Protein AF-A0A3N0YCM6-F1 (afdb_monomer_lite)

Foldseek 3Di:
DDDDDDPFDLDLPTPLLVCLVVLLVVQVVQVVVVHHDDQDDDPNAASSLLSQLSNCCQPVVDASLVSNVVVCVVPVRHDHDPSSVVSSQVSRCVRPVDHPWDWDQDPVGTDIVSVVVVVVVVPDPPPD

Organism: Anabarilius grahami (NCBI:txid495550)

Structure (mmCIF, N/CA/C/O backbone):
data_AF-A0A3N0YCM6-F1
#
_entry.id   AF-A0A3N0YCM6-F1
#
loop_
_atom_site.group_PDB
_atom_site.id
_atom_site.type_symbol
_atom_site.label_atom_id
_atom_site.label_alt_id
_atom_site.label_comp_id
_atom_site.label_asym_id
_atom_site.label_entity_id
_atom_site.label_seq_id
_atom_site.pdbx_PDB_ins_code
_atom_site.Cartn_x
_atom_site.Cartn_y
_atom_site.Cartn_z
_atom_site.occupancy
_atom_site.B_iso_or_equiv
_atom_site.auth_seq_id
_atom_site.auth_comp_id
_atom_site.auth_asym_id
_atom_site.auth_atom_id
_atom_site.pdbx_PDB_model_num
ATOM 1 N N . MET A 1 1 ? -22.539 9.988 1.285 1.00 79.56 1 MET A N 1
ATOM 2 C CA . MET A 1 1 ? -21.313 9.273 0.868 1.00 79.56 1 MET A CA 1
ATOM 3 C C . MET A 1 1 ? -20.150 10.221 1.109 1.00 79.56 1 MET A C 1
ATOM 5 O O . MET A 1 1 ? -20.217 11.346 0.635 1.00 79.56 1 MET A O 1
ATOM 9 N N . GLU A 1 2 ? -19.183 9.843 1.941 1.00 93.69 2 GLU A N 1
ATOM 10 C CA . GLU A 1 2 ? -18.046 10.704 2.298 1.00 93.69 2 GLU A CA 1
ATOM 11 C C . GLU A 1 2 ? -16.865 10.429 1.360 1.00 93.69 2 GLU A C 1
ATOM 13 O O . GLU A 1 2 ? -16.631 9.277 0.996 1.00 93.69 2 GLU A O 1
ATOM 18 N N . TYR A 1 3 ? -16.112 11.469 0.995 1.00 95.88 3 TYR A N 1
ATOM 19 C CA . TYR A 1 3 ? -14.962 11.365 0.100 1.00 95.88 3 TYR A CA 1
ATOM 20 C C . TYR A 1 3 ? -13.701 11.917 0.761 1.00 95.88 3 TYR A C 1
ATOM 22 O O . TYR A 1 3 ? -13.708 13.006 1.326 1.00 95.88 3 TYR A O 1
ATOM 30 N N . VAL A 1 4 ? -12.599 11.179 0.626 1.00 96.12 4 VAL A N 1
ATOM 31 C CA . VAL A 1 4 ? -11.255 11.612 1.025 1.00 96.12 4 VAL A CA 1
ATOM 32 C C . VAL A 1 4 ? -10.352 11.506 -0.196 1.00 96.12 4 VAL A C 1
ATOM 34 O O . VAL A 1 4 ? -10.233 10.436 -0.793 1.00 96.12 4 VAL A O 1
ATOM 37 N N . LYS A 1 5 ? -9.713 12.614 -0.582 1.00 97.19 5 LYS A N 1
ATOM 38 C CA . LYS A 1 5 ? -8.790 12.646 -1.720 1.00 97.19 5 LYS A CA 1
ATOM 39 C C . LYS A 1 5 ? -7.352 12.543 -1.227 1.00 97.19 5 LYS A C 1
ATOM 41 O O . LYS A 1 5 ? -6.912 13.353 -0.421 1.00 97.19 5 LYS A O 1
ATOM 46 N N . VAL A 1 6 ? -6.614 11.581 -1.775 1.00 97.19 6 VAL A N 1
ATOM 47 C CA . VAL A 1 6 ? -5.158 11.463 -1.624 1.00 97.19 6 VAL A CA 1
ATOM 48 C C . VAL A 1 6 ? -4.519 11.910 -2.948 1.00 97.19 6 VAL A C 1
ATOM 50 O O . VAL A 1 6 ? -4.519 11.137 -3.911 1.00 97.19 6 VAL A O 1
ATOM 53 N N . PRO A 1 7 ? -4.056 13.170 -3.065 1.00 96.44 7 PRO A N 1
ATOM 54 C CA . PRO A 1 7 ? -3.645 13.759 -4.339 1.00 96.44 7 PRO A CA 1
ATOM 55 C C . PRO A 1 7 ? -2.218 13.339 -4.725 1.00 96.44 7 PRO A C 1
ATOM 57 O O . PRO A 1 7 ? -1.280 14.125 -4.650 1.00 96.44 7 PRO A O 1
ATOM 60 N N . LEU A 1 8 ? -2.051 12.084 -5.149 1.00 94.19 8 LEU A N 1
ATOM 61 C CA . LEU A 1 8 ? -0.752 11.528 -5.537 1.00 94.19 8 LEU A CA 1
ATOM 62 C C . LEU A 1 8 ? -0.748 10.995 -6.969 1.00 94.19 8 LEU A C 1
ATOM 64 O O . LEU A 1 8 ? -1.671 10.290 -7.399 1.00 94.19 8 LEU A O 1
ATOM 68 N N . ALA A 1 9 ? 0.345 11.268 -7.679 1.00 96.88 9 ALA A N 1
ATOM 69 C CA . ALA A 1 9 ? 0.698 10.575 -8.911 1.00 96.88 9 ALA A CA 1
ATOM 70 C C . ALA A 1 9 ? 1.187 9.147 -8.610 1.00 96.88 9 ALA A C 1
ATOM 72 O O . ALA A 1 9 ? 1.583 8.828 -7.489 1.00 96.88 9 ALA A O 1
ATOM 73 N N . ASP A 1 10 ? 1.142 8.266 -9.609 1.00 97.81 10 ASP A N 1
ATOM 74 C CA . ASP A 1 10 ? 1.689 6.909 -9.491 1.00 97.81 10 ASP A CA 1
ATOM 75 C C . ASP A 1 10 ? 3.176 6.885 -9.857 1.00 97.81 10 ASP A C 1
ATOM 77 O O . ASP A 1 1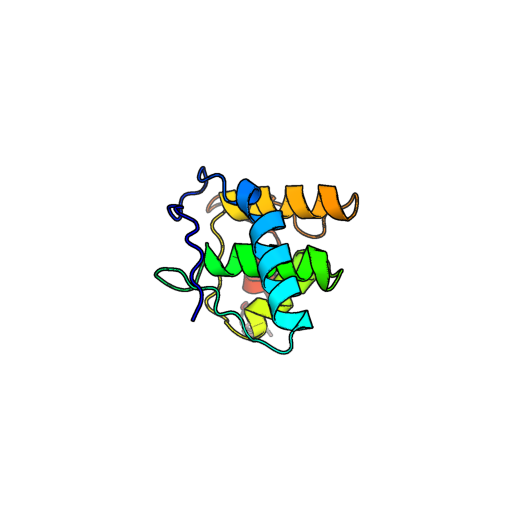0 ? 3.585 6.233 -10.813 1.00 97.81 10 ASP A O 1
ATOM 81 N N . MET A 1 11 ? 3.974 7.659 -9.121 1.00 98.12 11 MET A N 1
ATOM 82 C CA . MET A 1 11 ? 5.407 7.797 -9.368 1.00 98.12 11 MET A CA 1
ATOM 83 C C . MET A 1 11 ? 6.211 7.240 -8.191 1.00 98.12 11 MET A C 1
ATOM 85 O O . MET A 1 11 ? 5.803 7.420 -7.041 1.00 98.12 11 MET A O 1
ATOM 89 N N . PRO A 1 12 ? 7.388 6.630 -8.427 1.00 96.56 12 PRO A N 1
ATOM 90 C CA . PRO A 1 12 ? 8.218 6.083 -7.353 1.00 96.56 12 PRO A CA 1
ATOM 91 C C . PRO A 1 12 ? 8.624 7.089 -6.267 1.00 96.56 12 PRO A C 1
ATOM 93 O O . PRO A 1 12 ? 8.800 6.713 -5.111 1.00 96.56 12 PRO A O 1
ATOM 96 N N . HIS A 1 13 ? 8.767 8.365 -6.622 1.00 97.06 13 HIS A N 1
ATOM 97 C CA . HIS A 1 13 ? 9.130 9.434 -5.689 1.00 97.06 13 HIS A CA 1
ATOM 98 C C . HIS A 1 13 ? 7.914 10.092 -5.012 1.00 97.06 13 HIS A C 1
ATOM 100 O O . HIS A 1 13 ? 8.088 10.983 -4.186 1.00 97.06 13 HIS A O 1
ATOM 106 N N . SER A 1 14 ? 6.677 9.717 -5.364 1.00 98.25 14 SER A N 1
ATOM 107 C CA . SER A 1 14 ? 5.493 10.275 -4.706 1.00 98.25 14 SER A CA 1
ATOM 108 C C . SER A 1 14 ? 5.430 9.805 -3.242 1.00 98.25 14 SER A C 1
ATOM 110 O O . SER A 1 14 ? 5.548 8.601 -2.994 1.00 98.25 14 SER A O 1
ATOM 112 N N . PRO A 1 15 ? 5.231 10.710 -2.264 1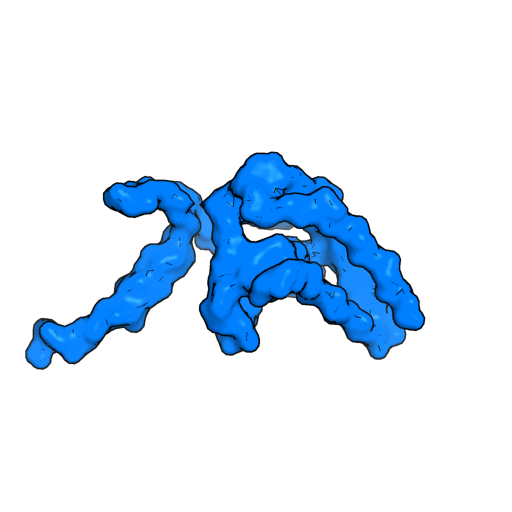.00 98.25 15 PRO A N 1
ATOM 113 C CA . PRO A 1 15 ? 5.332 10.390 -0.839 1.00 98.25 15 PRO A CA 1
ATOM 114 C C . PRO A 1 15 ? 4.031 9.769 -0.301 1.00 98.25 15 PRO A C 1
ATOM 116 O O . PRO A 1 15 ? 3.330 10.350 0.526 1.00 98.25 15 PRO A O 1
ATOM 119 N N . ILE A 1 16 ? 3.674 8.581 -0.796 1.00 98.75 16 ILE A N 1
ATOM 120 C CA . ILE A 1 16 ? 2.451 7.873 -0.389 1.00 98.75 16 ILE A CA 1
ATOM 121 C C . ILE A 1 16 ? 2.450 7.474 1.090 1.00 98.75 16 ILE A C 1
ATOM 123 O O . ILE A 1 16 ? 1.381 7.382 1.693 1.00 98.75 16 ILE A O 1
ATOM 127 N N . SER A 1 17 ? 3.630 7.312 1.695 1.00 98.62 17 SER A N 1
ATOM 128 C CA . SER A 1 17 ? 3.789 6.981 3.112 1.00 98.62 17 SER A CA 1
ATOM 129 C C . SER A 1 17 ? 3.166 8.003 4.058 1.00 98.62 17 SER A C 1
ATOM 131 O O . SER A 1 17 ? 2.675 7.615 5.117 1.00 98.62 17 SER A O 1
ATOM 133 N N . LEU A 1 18 ? 3.097 9.280 3.660 1.00 98.44 18 LEU A N 1
ATOM 134 C CA . LEU A 1 18 ? 2.445 10.342 4.438 1.00 98.44 18 LEU A CA 1
ATOM 135 C C . LEU A 1 18 ? 0.949 10.071 4.675 1.00 98.44 18 LEU A C 1
ATOM 137 O O . LEU A 1 18 ? 0.351 10.643 5.583 1.00 98.44 18 LEU A O 1
ATOM 141 N N . TYR A 1 19 ? 0.347 9.188 3.875 1.00 98.75 19 TYR A N 1
ATOM 142 C CA . TYR A 1 19 ? -1.075 8.859 3.928 1.00 98.75 19 TYR A CA 1
ATOM 143 C C . TYR A 1 19 ? -1.362 7.469 4.498 1.00 98.75 19 TYR A C 1
ATOM 145 O O . TYR A 1 19 ? -2.529 7.125 4.667 1.00 98.75 19 TYR A O 1
ATOM 153 N N . PHE A 1 20 ? -0.344 6.656 4.799 1.00 98.81 20 PHE A N 1
ATOM 154 C CA . PHE A 1 20 ? -0.559 5.298 5.308 1.00 98.81 20 PHE A CA 1
ATOM 155 C C . PHE A 1 20 ? -1.355 5.295 6.609 1.00 98.81 20 PHE A C 1
ATOM 157 O O . PHE A 1 20 ? -2.379 4.621 6.686 1.00 98.81 20 PHE A O 1
ATOM 164 N N . ASP A 1 21 ? -0.929 6.086 7.594 1.00 98.75 21 ASP A N 1
ATOM 165 C CA . ASP A 1 21 ? -1.602 6.140 8.889 1.00 98.75 21 ASP A CA 1
ATOM 166 C C . ASP A 1 21 ? -3.007 6.750 8.762 1.00 98.75 21 ASP A C 1
ATOM 168 O O . ASP A 1 21 ? -3.980 6.114 9.157 1.00 98.75 21 ASP A O 1
ATOM 172 N N . SER A 1 22 ? -3.150 7.917 8.128 1.00 98.50 22 SER A N 1
ATOM 173 C CA . SER A 1 22 ? -4.444 8.609 8.030 1.00 98.50 22 SER A CA 1
ATOM 174 C C . SER A 1 22 ? -5.497 7.830 7.231 1.00 98.50 22 SER A C 1
ATOM 176 O O . SER A 1 22 ? -6.663 7.779 7.631 1.00 98.50 22 SER A O 1
ATOM 178 N N . VAL A 1 23 ? -5.110 7.182 6.127 1.00 98.56 23 VAL A N 1
ATOM 179 C CA . VAL A 1 23 ? -6.032 6.362 5.327 1.00 98.56 23 VAL A CA 1
ATOM 180 C C . VAL A 1 23 ? -6.379 5.067 6.052 1.00 98.56 23 VAL A C 1
ATOM 182 O O . VAL A 1 23 ? -7.556 4.705 6.095 1.00 98.56 23 VAL A O 1
ATOM 185 N N . ALA A 1 24 ? -5.399 4.382 6.650 1.00 98.75 24 ALA A N 1
ATOM 186 C CA . ALA A 1 24 ? -5.667 3.175 7.425 1.00 98.75 24 ALA A CA 1
ATOM 187 C C . ALA A 1 24 ? -6.638 3.465 8.580 1.00 98.75 24 ALA A C 1
ATOM 189 O O . ALA A 1 24 ? -7.608 2.727 8.766 1.00 98.75 24 ALA A O 1
ATOM 190 N N . ASP A 1 25 ? -6.423 4.566 9.304 1.00 98.69 25 ASP A N 1
ATOM 191 C CA . ASP A 1 25 ? -7.251 4.974 10.444 1.00 98.69 25 ASP A CA 1
ATOM 192 C C . ASP A 1 25 ? -8.675 5.299 9.999 1.00 98.69 25 ASP A C 1
ATOM 194 O O . ASP A 1 25 ? -9.649 4.919 10.657 1.00 98.69 25 ASP A O 1
ATOM 198 N N . LYS A 1 26 ? -8.818 5.936 8.830 1.00 98.25 26 LYS A N 1
ATOM 199 C CA . LYS A 1 26 ? -10.126 6.205 8.236 1.00 98.25 26 LYS A CA 1
ATOM 200 C C . LYS A 1 26 ? -10.866 4.918 7.875 1.00 98.25 26 LYS A C 1
ATOM 202 O O . LYS A 1 26 ? -12.035 4.784 8.241 1.00 98.25 26 LYS A O 1
ATOM 207 N N . ILE A 1 27 ? -10.204 3.973 7.198 1.00 98.44 27 ILE A N 1
ATOM 208 C CA . ILE A 1 27 ? -10.795 2.670 6.844 1.00 98.44 27 ILE A CA 1
ATOM 209 C C . ILE A 1 27 ? -11.257 1.949 8.114 1.00 98.44 27 ILE A C 1
ATOM 211 O O . ILE A 1 27 ? -12.401 1.497 8.190 1.00 98.44 27 ILE A O 1
ATOM 215 N N . HIS A 1 28 ? -10.402 1.900 9.138 1.00 98.50 28 HIS A N 1
ATOM 216 C CA . HIS A 1 28 ? -10.722 1.242 10.399 1.00 98.50 28 HIS A CA 1
ATOM 217 C C . HIS A 1 28 ? -11.896 1.909 11.131 1.00 98.50 28 HIS A C 1
ATOM 219 O O . HIS A 1 28 ? -12.812 1.224 11.587 1.00 98.50 28 HIS A O 1
ATOM 225 N N . SER A 1 29 ? -11.910 3.242 11.205 1.00 98.25 29 SER A N 1
ATOM 226 C CA . SER A 1 29 ? -12.982 4.019 11.839 1.00 98.25 29 SER A CA 1
ATOM 227 C C . SER A 1 29 ? -14.347 3.777 11.186 1.00 98.25 29 SER A C 1
ATOM 229 O O . SER A 1 29 ? -15.342 3.577 11.886 1.00 98.25 29 SER A O 1
ATOM 231 N N . VAL A 1 30 ? -14.404 3.728 9.849 1.00 98.12 30 VAL A N 1
ATOM 232 C CA . VAL A 1 30 ? -15.641 3.415 9.114 1.00 98.12 30 VAL A CA 1
ATOM 233 C C . VAL A 1 30 ? -16.069 1.963 9.345 1.00 98.12 30 VAL A C 1
ATOM 235 O O . VAL A 1 30 ? -17.241 1.717 9.635 1.00 98.12 30 VAL A O 1
ATOM 238 N N . GLY A 1 31 ? -15.132 1.010 9.300 1.00 97.25 31 GLY A N 1
ATOM 239 C CA . GLY A 1 31 ? -15.416 -0.405 9.563 1.00 97.25 31 GLY A CA 1
ATOM 240 C C . GLY A 1 31 ? -15.978 -0.655 10.968 1.00 97.25 31 GLY A C 1
ATOM 241 O O . GLY A 1 31 ? -16.949 -1.393 11.124 1.00 97.25 31 GLY A O 1
ATOM 242 N N . ARG A 1 32 ? -15.459 0.037 11.996 1.00 97.62 32 ARG A N 1
ATOM 243 C CA . ARG A 1 32 ? -15.993 -0.024 13.374 1.00 97.62 32 ARG A CA 1
ATOM 244 C C . ARG A 1 32 ? -17.445 0.442 13.487 1.00 97.62 32 ARG A C 1
ATOM 246 O O . ARG A 1 32 ? -18.155 -0.001 14.384 1.00 97.62 32 ARG A O 1
ATOM 253 N N . LYS A 1 33 ? -17.896 1.307 12.576 1.00 97.00 33 LYS A N 1
ATOM 254 C CA . LYS A 1 33 ? -19.284 1.786 12.482 1.00 97.00 33 LYS A CA 1
ATOM 255 C C . LYS A 1 33 ? -20.149 0.913 11.565 1.00 97.00 33 LYS A C 1
ATOM 257 O O . LYS A 1 33 ? -21.218 1.349 11.155 1.00 97.00 33 LYS A O 1
ATOM 262 N N . ARG A 1 34 ? -19.685 -0.301 11.230 1.00 96.06 34 ARG A N 1
ATOM 263 C CA . ARG A 1 34 ? -20.331 -1.236 10.290 1.00 96.06 34 ARG A CA 1
ATOM 264 C C . ARG A 1 34 ? -20.533 -0.649 8.884 1.00 96.06 34 ARG A C 1
ATOM 266 O O . ARG A 1 34 ? -21.417 -1.085 8.155 1.00 96.06 34 ARG A O 1
ATOM 273 N N . GLY A 1 35 ? -19.716 0.335 8.504 1.00 97.12 35 GLY A N 1
ATOM 274 C CA . GLY A 1 35 ? -19.667 0.875 7.147 1.00 97.12 35 GLY A CA 1
ATOM 275 C C . GLY A 1 35 ? -18.642 0.154 6.267 1.00 97.12 35 GLY A C 1
ATOM 276 O O . GLY A 1 35 ? -17.867 -0.678 6.738 1.00 97.12 35 GLY A O 1
ATOM 277 N N . ALA A 1 36 ? -18.598 0.529 4.988 1.00 96.56 36 ALA A N 1
ATOM 278 C CA . ALA A 1 36 ? -17.619 0.042 4.018 1.00 96.56 36 ALA A CA 1
ATOM 279 C C . ALA A 1 36 ? -16.866 1.209 3.363 1.00 96.56 36 ALA A C 1
ATOM 281 O O . ALA A 1 36 ? -17.415 2.300 3.202 1.00 96.56 36 ALA A O 1
ATOM 282 N N . VAL A 1 37 ? -15.611 0.972 2.972 1.00 98.19 37 VAL A N 1
ATOM 283 C CA . VAL A 1 37 ? -14.766 1.955 2.277 1.00 98.19 37 VAL A CA 1
ATOM 284 C C . VAL A 1 37 ? -14.296 1.382 0.950 1.00 98.19 37 VAL A C 1
ATOM 286 O O . VAL A 1 37 ? -13.729 0.292 0.902 1.00 98.19 37 VAL A O 1
ATOM 289 N N . LEU A 1 38 ? -14.482 2.151 -0.122 1.00 98.25 38 LEU A N 1
ATOM 290 C CA . LEU A 1 38 ? -13.857 1.898 -1.413 1.00 98.25 38 LEU A CA 1
ATOM 291 C C . LEU A 1 38 ? -12.558 2.704 -1.513 1.00 98.25 38 LEU A C 1
ATOM 293 O O . LEU A 1 38 ? -12.588 3.932 -1.544 1.00 98.25 38 LEU A O 1
ATOM 297 N N . VAL A 1 39 ? -11.423 2.013 -1.622 1.00 98.25 39 VAL A N 1
ATOM 298 C CA . VAL A 1 39 ? -10.134 2.633 -1.956 1.00 98.25 39 VAL A CA 1
ATOM 299 C C . VAL A 1 39 ? -9.856 2.394 -3.435 1.00 98.25 39 VAL A C 1
ATOM 301 O O . VAL A 1 39 ? -9.613 1.261 -3.853 1.00 98.25 39 VAL A O 1
ATOM 304 N N . HIS A 1 40 ? -9.871 3.453 -4.243 1.00 98.00 40 HIS A N 1
ATOM 305 C CA . HIS A 1 40 ? -9.614 3.353 -5.679 1.00 98.00 40 HIS A CA 1
ATOM 306 C C . HIS A 1 40 ? -8.527 4.330 -6.145 1.00 98.00 40 HIS A C 1
ATOM 308 O O . HIS A 1 40 ? -8.181 5.300 -5.477 1.00 98.00 40 HIS A O 1
ATOM 314 N N . CYS A 1 41 ? -7.958 4.038 -7.310 1.00 97.19 41 CYS A N 1
ATOM 315 C CA . CYS A 1 41 ? -7.109 4.943 -8.081 1.00 97.19 41 CYS A CA 1
ATOM 316 C C . CYS A 1 41 ? -7.460 4.760 -9.568 1.00 97.19 41 CYS A C 1
ATOM 318 O O . CYS A 1 41 ? -8.452 4.102 -9.864 1.00 97.19 41 CYS A O 1
ATOM 320 N N . ALA A 1 42 ? -6.660 5.283 -10.505 1.00 97.19 42 ALA A N 1
ATOM 321 C CA . ALA A 1 42 ? -6.965 5.165 -11.939 1.00 97.19 42 ALA A CA 1
ATOM 322 C C . ALA A 1 42 ? -7.123 3.703 -12.422 1.00 97.19 42 ALA A C 1
ATOM 324 O O . ALA A 1 42 ? -8.161 3.348 -12.957 1.00 97.19 42 ALA A O 1
ATOM 325 N N . ALA A 1 43 ? -6.121 2.843 -12.189 1.00 96.31 43 ALA A N 1
ATOM 326 C CA . ALA A 1 43 ? -6.131 1.446 -12.662 1.00 96.31 43 ALA A CA 1
ATOM 327 C C . ALA A 1 43 ? -6.453 0.402 -11.569 1.00 96.31 43 ALA A C 1
ATOM 329 O O . ALA A 1 43 ? -6.617 -0.789 -11.835 1.00 96.31 43 ALA A O 1
ATOM 330 N N . GLY A 1 44 ? -6.474 0.813 -10.299 1.00 97.12 44 GLY A N 1
ATOM 331 C CA . GLY A 1 44 ? -6.540 -0.121 -9.173 1.00 97.12 44 GLY A CA 1
ATOM 332 C C . GLY A 1 44 ? -5.338 -1.078 -9.094 1.00 97.12 44 GLY A C 1
ATOM 333 O O . GLY A 1 44 ? -5.513 -2.224 -8.695 1.00 97.12 44 GLY A O 1
ATOM 334 N N . VAL A 1 45 ? -4.149 -0.650 -9.532 1.00 98.19 45 VAL A N 1
ATOM 335 C CA . VAL A 1 45 ? -2.941 -1.498 -9.622 1.00 98.19 45 VAL A CA 1
ATOM 336 C C . VAL A 1 45 ? -1.913 -1.153 -8.542 1.00 98.19 45 VAL A C 1
ATOM 338 O O . VAL A 1 45 ? -1.432 -2.050 -7.856 1.00 98.19 45 VAL A O 1
ATOM 341 N N . SER A 1 46 ? -1.587 0.133 -8.379 1.00 98.56 46 SER A N 1
ATOM 342 C CA . SER A 1 46 ? -0.454 0.585 -7.557 1.00 98.56 46 SER A CA 1
ATOM 343 C C . SER A 1 46 ? -0.904 1.403 -6.340 1.00 98.56 46 SER A C 1
ATOM 345 O O . SER A 1 46 ? -1.008 0.843 -5.254 1.00 98.56 46 SER A O 1
ATOM 347 N N . ARG A 1 47 ? -1.268 2.687 -6.504 1.00 98.75 47 ARG A N 1
ATOM 348 C CA . ARG A 1 47 ? -1.640 3.600 -5.393 1.00 98.75 47 ARG A CA 1
ATOM 349 C C . ARG A 1 47 ? -2.675 3.024 -4.420 1.00 98.75 47 ARG A C 1
ATOM 351 O O . ARG A 1 47 ? -2.424 2.982 -3.219 1.00 98.75 47 ARG A O 1
ATOM 358 N N . SER A 1 48 ? -3.835 2.585 -4.919 1.00 98.62 48 SER A N 1
ATOM 359 C CA . SER A 1 48 ? -4.880 2.049 -4.035 1.00 98.62 48 SER A CA 1
ATOM 360 C C . SER A 1 48 ? -4.451 0.746 -3.369 1.00 98.62 48 SER A C 1
ATOM 362 O O . SER A 1 48 ? -4.713 0.565 -2.184 1.00 98.62 48 SER A O 1
ATOM 364 N N . ALA A 1 49 ? -3.737 -0.124 -4.091 1.00 98.75 49 ALA A N 1
ATOM 365 C CA . ALA A 1 49 ? -3.188 -1.347 -3.521 1.00 98.75 49 ALA A CA 1
ATOM 366 C C . ALA A 1 49 ? -2.234 -1.025 -2.363 1.00 98.75 49 ALA A C 1
ATOM 368 O O . ALA A 1 49 ? -2.407 -1.574 -1.284 1.00 98.75 49 ALA A O 1
ATOM 369 N N . SER A 1 50 ? -1.303 -0.081 -2.533 1.00 98.88 50 SER A N 1
ATOM 370 C CA . SER A 1 50 ? -0.372 0.331 -1.476 1.00 98.88 50 SER A CA 1
ATOM 371 C C . SER A 1 50 ? -1.075 0.808 -0.203 1.00 98.88 50 SER A C 1
ATOM 373 O O . SER A 1 50 ? -0.687 0.401 0.888 1.00 98.88 50 SER A O 1
ATOM 375 N N . LEU A 1 51 ? -2.137 1.613 -0.323 1.00 98.88 51 LEU A N 1
ATOM 376 C CA . LEU A 1 51 ? -2.922 2.052 0.837 1.00 98.88 51 LEU A CA 1
ATOM 377 C C . LEU A 1 51 ? -3.643 0.878 1.525 1.00 98.88 51 LEU A C 1
ATOM 379 O O . LEU A 1 51 ? -3.665 0.808 2.753 1.00 98.88 51 LEU A O 1
ATOM 383 N N . CYS A 1 52 ? -4.172 -0.079 0.756 1.00 98.88 52 CYS A N 1
ATOM 384 C CA . CYS A 1 52 ? -4.760 -1.300 1.313 1.00 98.88 52 CYS A CA 1
ATOM 385 C C . CYS A 1 52 ? -3.722 -2.166 2.045 1.00 98.88 52 CYS A C 1
ATOM 387 O O . CYS A 1 52 ? -4.020 -2.693 3.114 1.00 98.88 52 CYS A O 1
ATOM 389 N N . LEU A 1 53 ? -2.503 -2.294 1.507 1.00 98.94 53 LEU A N 1
ATOM 390 C CA . LEU A 1 53 ? -1.415 -3.030 2.162 1.00 98.94 53 LEU A CA 1
ATOM 391 C C . LEU A 1 53 ? -1.038 -2.390 3.502 1.00 98.94 53 LEU A C 1
ATOM 393 O O . LEU A 1 53 ? -0.926 -3.094 4.503 1.00 98.94 53 LEU A O 1
ATOM 397 N N . ALA A 1 54 ? -0.908 -1.061 3.539 1.00 98.94 54 ALA A N 1
ATOM 398 C CA . ALA A 1 54 ? -0.650 -0.322 4.772 1.00 98.94 54 ALA A CA 1
ATOM 399 C C . ALA A 1 54 ? -1.747 -0.546 5.827 1.00 98.94 54 ALA A C 1
ATOM 401 O O . ALA A 1 54 ? -1.440 -0.815 6.989 1.00 98.94 54 ALA A O 1
ATOM 402 N N . TYR A 1 55 ? -3.019 -0.511 5.417 1.00 98.88 55 TYR A N 1
ATOM 403 C CA . TYR A 1 55 ? -4.151 -0.801 6.299 1.00 98.88 55 TYR A CA 1
ATOM 404 C C . TYR A 1 55 ? -4.105 -2.220 6.882 1.00 98.88 55 TYR A C 1
ATOM 406 O O . TYR A 1 55 ? -4.257 -2.385 8.095 1.00 98.88 55 TYR A O 1
ATOM 414 N N . LEU A 1 56 ? -3.866 -3.235 6.044 1.00 98.94 56 LEU A N 1
ATOM 415 C CA . LEU A 1 56 ? -3.777 -4.625 6.497 1.00 98.94 56 LEU A CA 1
ATOM 416 C C . LEU A 1 56 ? -2.631 -4.810 7.497 1.00 98.94 56 LEU A C 1
ATOM 418 O O . LEU A 1 56 ? -2.841 -5.402 8.553 1.00 98.94 56 LEU A O 1
ATOM 422 N N . MET A 1 57 ? -1.454 -4.236 7.234 1.00 98.88 57 MET A N 1
ATOM 423 C CA . MET A 1 57 ? -0.359 -4.282 8.205 1.00 98.88 57 MET A CA 1
ATOM 424 C C . MET A 1 57 ? -0.755 -3.622 9.533 1.00 98.88 57 MET A C 1
ATOM 426 O O . MET A 1 57 ? -0.649 -4.242 10.591 1.00 98.88 57 MET A O 1
ATOM 430 N N . LYS A 1 58 ? -1.275 -2.388 9.499 1.00 98.88 58 LYS A N 1
ATOM 431 C CA . LYS A 1 58 ? -1.583 -1.626 10.719 1.00 98.88 58 LYS A CA 1
ATOM 432 C C . LYS A 1 58 ? -2.668 -2.285 11.575 1.00 98.88 58 LYS A C 1
ATOM 434 O O . LYS A 1 58 ? -2.490 -2.423 12.784 1.00 98.88 58 LYS A O 1
ATOM 439 N N . TYR A 1 59 ? -3.781 -2.683 10.960 1.00 98.75 59 TYR A N 1
ATOM 440 C CA . TYR A 1 59 ? -4.995 -3.070 11.686 1.00 98.75 59 TYR A CA 1
ATOM 441 C C . TYR A 1 59 ? -5.295 -4.566 11.692 1.00 98.75 59 TYR A C 1
ATOM 443 O O . TYR A 1 59 ? -5.938 -5.030 12.629 1.00 98.75 59 TYR A O 1
ATOM 451 N N . HIS A 1 60 ? -4.811 -5.325 10.706 1.00 98.44 60 HIS A N 1
ATOM 452 C CA . HIS A 1 60 ? -4.888 -6.790 10.727 1.00 98.44 60 HIS A CA 1
ATOM 453 C C . HIS A 1 60 ? -3.613 -7.440 11.273 1.00 98.44 60 HIS A C 1
ATOM 455 O O . HIS A 1 60 ? -3.588 -8.654 11.438 1.00 98.44 60 HIS A O 1
ATOM 461 N N . ARG A 1 61 ? -2.579 -6.644 11.596 1.00 98.56 61 ARG A N 1
ATOM 462 C CA . ARG A 1 61 ? -1.329 -7.101 12.229 1.00 98.56 61 ARG A CA 1
ATOM 463 C C . ARG A 1 61 ? -0.600 -8.196 11.437 1.00 98.56 61 ARG A C 1
ATOM 465 O O . ARG A 1 61 ? 0.099 -9.017 12.021 1.00 98.56 61 ARG A O 1
ATOM 472 N N . VAL A 1 62 ? -0.749 -8.187 10.116 1.00 98.81 62 VAL A N 1
ATOM 473 C CA . VAL A 1 62 ? -0.045 -9.096 9.201 1.00 98.81 62 VAL A CA 1
ATOM 474 C C . VAL A 1 62 ? 1.214 -8.432 8.641 1.00 98.81 62 VAL A C 1
ATOM 476 O O . VAL A 1 62 ? 1.292 -7.207 8.556 1.00 98.81 62 VAL A O 1
ATOM 479 N N . SER A 1 63 ? 2.203 -9.228 8.248 1.00 98.88 63 SER A N 1
ATOM 480 C CA . SER A 1 63 ? 3.405 -8.741 7.562 1.00 98.88 63 SER A CA 1
ATOM 481 C C . SER A 1 63 ? 3.087 -8.159 6.177 1.00 98.88 63 SER A C 1
ATOM 483 O O . SER A 1 63 ? 2.020 -8.400 5.607 1.00 98.88 63 SER A O 1
ATOM 485 N N . LEU A 1 64 ? 4.026 -7.411 5.593 1.00 98.88 64 LEU A N 1
ATOM 486 C CA . LEU A 1 64 ? 3.888 -6.866 4.240 1.00 98.88 64 LEU A CA 1
ATOM 487 C C . LEU A 1 64 ? 3.728 -7.973 3.187 1.00 98.88 64 LEU A C 1
ATOM 489 O O . LEU A 1 64 ? 2.914 -7.838 2.272 1.00 98.88 64 LEU A O 1
ATOM 493 N N . ALA A 1 65 ? 4.473 -9.073 3.321 1.00 98.56 65 ALA A N 1
ATOM 494 C CA . ALA A 1 65 ? 4.366 -10.226 2.434 1.00 98.56 65 ALA A CA 1
ATOM 495 C C . ALA A 1 65 ? 2.971 -10.874 2.505 1.00 98.56 65 ALA A C 1
ATOM 497 O O . ALA A 1 65 ? 2.361 -11.134 1.466 1.00 98.56 65 ALA A O 1
ATOM 498 N N . GLU A 1 66 ? 2.433 -11.074 3.713 1.00 98.62 66 GLU A N 1
ATOM 499 C CA . GLU A 1 66 ? 1.083 -11.618 3.925 1.00 98.62 66 GLU A CA 1
ATOM 500 C C . GLU A 1 66 ? -0.002 -10.662 3.420 1.00 98.62 66 GLU A C 1
ATOM 502 O O . GLU A 1 66 ? -0.922 -11.087 2.720 1.00 98.62 66 GLU A O 1
ATOM 507 N N . ALA A 1 67 ? 0.122 -9.362 3.707 1.00 98.81 67 ALA A N 1
ATOM 508 C CA . ALA A 1 67 ? -0.779 -8.339 3.185 1.00 98.81 67 ALA A CA 1
ATOM 509 C C . ALA A 1 67 ? -0.789 -8.345 1.648 1.00 98.81 67 ALA A C 1
ATOM 511 O O . ALA A 1 67 ? -1.856 -8.299 1.030 1.00 98.81 67 ALA A O 1
ATOM 512 N N . HIS A 1 68 ? 0.387 -8.443 1.017 1.00 98.62 68 HIS A N 1
ATOM 513 C CA . HIS A 1 68 ? 0.497 -8.514 -0.437 1.00 98.62 68 HIS A CA 1
ATOM 514 C C . HIS A 1 68 ? -0.182 -9.763 -0.991 1.00 98.62 68 HIS A C 1
ATOM 516 O O . HIS A 1 68 ? -1.014 -9.638 -1.889 1.00 98.62 68 HIS A O 1
ATOM 522 N N . ALA A 1 69 ? 0.107 -10.940 -0.432 1.00 98.19 69 ALA A N 1
ATOM 523 C CA . ALA A 1 69 ? -0.528 -12.191 -0.834 1.00 98.19 69 ALA A CA 1
ATOM 524 C C . ALA A 1 69 ? -2.060 -12.124 -0.695 1.00 98.19 69 ALA A C 1
ATOM 526 O O . ALA A 1 69 ? -2.785 -12.492 -1.622 1.00 98.19 69 ALA A O 1
ATOM 527 N N . TRP A 1 70 ? -2.561 -11.567 0.414 1.00 98.44 70 TRP A N 1
ATOM 528 C CA . TRP A 1 70 ? -3.992 -11.394 0.668 1.00 98.44 70 TRP A CA 1
ATOM 529 C C . TRP A 1 70 ? -4.669 -10.575 -0.435 1.00 98.44 70 TRP A C 1
ATOM 531 O O . TRP A 1 70 ? -5.697 -10.998 -0.983 1.00 98.44 70 TRP A O 1
ATOM 541 N N . VAL A 1 71 ? -4.127 -9.393 -0.752 1.00 98.44 71 VAL A N 1
ATOM 542 C CA . VAL A 1 71 ? -4.715 -8.499 -1.761 1.00 98.44 71 VAL A CA 1
ATOM 543 C C . VAL A 1 71 ? -4.536 -9.079 -3.164 1.00 98.44 71 VAL A C 1
ATOM 545 O O . VAL A 1 71 ? -5.483 -9.048 -3.949 1.00 98.44 71 VAL A O 1
ATOM 548 N N . LYS A 1 72 ? -3.376 -9.672 -3.471 1.00 97.44 72 LYS A N 1
ATOM 549 C CA . LYS A 1 72 ? -3.080 -10.313 -4.761 1.00 97.44 72 LYS A CA 1
ATOM 550 C C . LYS A 1 72 ? -4.058 -11.441 -5.079 1.00 97.44 72 LYS A C 1
ATOM 552 O O . LYS A 1 72 ? -4.565 -11.482 -6.194 1.00 97.44 72 LYS A O 1
ATOM 557 N N . ALA A 1 73 ? -4.392 -12.283 -4.100 1.00 97.44 73 ALA A N 1
ATOM 558 C CA . ALA A 1 73 ? -5.360 -13.368 -4.273 1.00 97.44 73 ALA A CA 1
ATOM 559 C C . ALA A 1 73 ? -6.762 -12.872 -4.680 1.00 97.44 73 ALA A C 1
ATOM 561 O O . ALA A 1 73 ? -7.483 -13.564 -5.388 1.00 97.44 73 ALA A O 1
ATOM 562 N N . ARG A 1 74 ? -7.153 -11.662 -4.257 1.00 97.75 74 ARG A N 1
ATOM 563 C CA . ARG A 1 74 ? -8.463 -11.054 -4.571 1.00 97.75 74 ARG A CA 1
ATOM 564 C C . ARG A 1 74 ? -8.421 -10.138 -5.790 1.00 97.75 74 ARG A C 1
ATOM 566 O O . ARG A 1 74 ? -9.438 -9.917 -6.439 1.00 97.75 74 ARG A O 1
ATOM 573 N N . ARG A 1 75 ? -7.251 -9.577 -6.096 1.00 97.31 75 ARG A N 1
ATOM 574 C CA . ARG A 1 75 ? -7.014 -8.709 -7.248 1.00 97.31 75 ARG A CA 1
ATOM 575 C C . ARG A 1 75 ? -5.641 -9.023 -7.860 1.00 97.31 75 ARG A C 1
ATOM 577 O O . ARG A 1 75 ? -4.671 -8.316 -7.580 1.00 97.31 75 ARG A O 1
ATOM 584 N N . PRO A 1 76 ? -5.547 -10.035 -8.744 1.00 96.38 76 PRO A N 1
ATOM 585 C CA . PRO A 1 76 ? -4.272 -10.514 -9.292 1.00 96.38 76 PRO A CA 1
ATOM 586 C C . PRO A 1 76 ? -3.461 -9.457 -10.047 1.00 96.38 76 PRO A C 1
ATOM 588 O O . PRO A 1 76 ? -2.249 -9.586 -10.187 1.00 96.38 76 PRO A O 1
ATOM 591 N N . VAL A 1 77 ? -4.098 -8.382 -10.509 1.00 96.75 77 VAL A N 1
ATOM 592 C CA . VAL A 1 77 ? -3.436 -7.296 -11.245 1.00 96.75 77 VAL A CA 1
ATOM 593 C C . VAL A 1 77 ? -2.669 -6.313 -10.358 1.00 96.75 77 VAL A C 1
ATOM 595 O O . VAL A 1 77 ? -1.992 -5.446 -10.906 1.00 96.75 77 VAL A O 1
ATOM 598 N N . ILE A 1 78 ? -2.752 -6.397 -9.018 1.00 98.25 78 ILE A N 1
ATOM 599 C CA . ILE A 1 78 ? -2.011 -5.448 -8.176 1.00 98.25 78 ILE A CA 1
ATOM 600 C C . ILE A 1 78 ? -0.509 -5.535 -8.441 1.00 98.25 78 ILE A C 1
ATOM 602 O O . ILE A 1 78 ? 0.075 -6.620 -8.578 1.00 98.25 78 ILE A O 1
ATOM 606 N N . ARG A 1 79 ? 0.100 -4.354 -8.522 1.00 97.88 79 ARG A N 1
ATOM 607 C CA . ARG A 1 79 ? 1.522 -4.173 -8.763 1.00 97.88 79 ARG A CA 1
ATOM 608 C C . ARG A 1 79 ? 1.966 -2.770 -8.324 1.00 97.88 79 ARG A C 1
ATOM 610 O O . ARG A 1 79 ? 2.106 -1.895 -9.179 1.00 97.88 79 ARG A O 1
ATOM 617 N N . PRO A 1 80 ? 2.152 -2.512 -7.013 1.00 98.50 80 PRO A N 1
ATOM 618 C CA . PRO A 1 80 ? 2.757 -1.265 -6.558 1.00 98.50 80 PRO A CA 1
ATOM 619 C C . PRO A 1 80 ? 4.079 -0.976 -7.270 1.00 98.50 80 PRO A C 1
ATOM 621 O O . PRO A 1 80 ? 4.867 -1.887 -7.539 1.00 98.50 80 PRO A O 1
ATOM 624 N N . ASN A 1 81 ? 4.333 0.296 -7.573 1.00 98.19 81 ASN A N 1
ATOM 625 C CA . ASN A 1 81 ? 5.615 0.696 -8.145 1.00 98.19 81 ASN A CA 1
ATOM 626 C C . ASN A 1 81 ? 6.762 0.500 -7.124 1.00 98.19 81 ASN A C 1
ATOM 628 O O . ASN A 1 81 ? 6.543 0.424 -5.912 1.00 98.19 81 ASN A O 1
ATOM 632 N N . GLY A 1 82 ? 8.008 0.433 -7.606 1.00 97.94 82 GLY A N 1
ATOM 633 C CA . GLY A 1 82 ? 9.171 0.141 -6.757 1.00 97.94 82 GLY A CA 1
ATOM 634 C C . GLY A 1 82 ? 9.419 1.161 -5.637 1.00 97.94 82 GLY A C 1
ATOM 635 O O . GLY A 1 82 ? 9.938 0.801 -4.585 1.00 97.94 82 GLY A O 1
ATOM 636 N N . GLY A 1 83 ? 9.019 2.421 -5.821 1.00 98.50 83 GLY A N 1
ATOM 637 C CA . GLY A 1 83 ? 9.131 3.441 -4.778 1.00 98.50 83 GLY A CA 1
ATOM 638 C C . GLY A 1 83 ? 8.112 3.255 -3.657 1.00 98.50 83 GLY A C 1
ATOM 639 O O . GLY A 1 83 ? 8.457 3.385 -2.483 1.00 98.50 83 GLY A O 1
ATOM 640 N N . PHE A 1 84 ? 6.883 2.862 -3.995 1.00 98.75 84 PHE A N 1
ATOM 641 C CA . PHE A 1 84 ? 5.867 2.521 -2.999 1.00 98.75 84 PHE A CA 1
ATOM 642 C C . PHE A 1 84 ? 6.227 1.255 -2.228 1.00 98.75 84 PHE A C 1
ATOM 644 O O . PHE A 1 84 ? 5.980 1.202 -1.029 1.00 98.75 84 PHE A O 1
ATOM 651 N N . TRP A 1 85 ? 6.870 0.274 -2.868 1.00 98.75 85 TRP A N 1
ATOM 652 C CA . TRP A 1 85 ? 7.420 -0.884 -2.160 1.00 98.75 85 TRP A CA 1
ATOM 653 C C . TRP A 1 85 ? 8.433 -0.490 -1.092 1.00 98.75 85 TRP A C 1
ATOM 655 O O . TRP A 1 85 ? 8.294 -0.920 0.047 1.00 98.75 85 TRP A O 1
ATOM 665 N N . ARG A 1 86 ? 9.401 0.379 -1.411 1.00 98.75 86 ARG A N 1
ATOM 666 C CA . ARG A 1 86 ? 10.365 0.872 -0.410 1.00 98.75 86 ARG A CA 1
ATOM 667 C C . ARG A 1 86 ? 9.669 1.574 0.754 1.00 98.75 86 ARG A C 1
ATOM 669 O O . ARG A 1 86 ? 10.010 1.332 1.905 1.00 98.75 86 ARG A O 1
ATOM 676 N N . GLN A 1 87 ? 8.669 2.400 0.454 1.00 98.88 87 GLN A N 1
ATOM 677 C CA . GLN A 1 87 ? 7.881 3.091 1.475 1.00 98.88 87 GLN A CA 1
ATOM 678 C C . GLN A 1 87 ? 7.076 2.117 2.352 1.00 98.88 87 GLN A C 1
ATOM 680 O O . GLN A 1 87 ? 6.999 2.311 3.561 1.00 98.88 87 GLN A O 1
ATOM 685 N N . LEU A 1 88 ? 6.509 1.053 1.774 1.00 98.94 88 LEU A N 1
ATOM 686 C CA . LEU A 1 88 ? 5.797 0.005 2.514 1.00 98.94 88 LEU A CA 1
ATOM 687 C C . LEU A 1 88 ? 6.732 -0.843 3.380 1.00 98.94 88 LEU A C 1
ATOM 689 O O . LEU A 1 88 ? 6.370 -1.162 4.506 1.00 98.94 88 LEU A O 1
ATOM 693 N N . ILE A 1 89 ? 7.924 -1.182 2.881 1.00 98.88 89 ILE A N 1
ATOM 694 C CA . ILE A 1 89 ? 8.962 -1.887 3.648 1.00 98.88 89 ILE A CA 1
ATOM 695 C C . ILE A 1 89 ? 9.356 -1.035 4.860 1.00 98.88 89 ILE A C 1
ATOM 697 O O . ILE A 1 89 ? 9.356 -1.511 5.991 1.00 98.88 89 ILE A O 1
A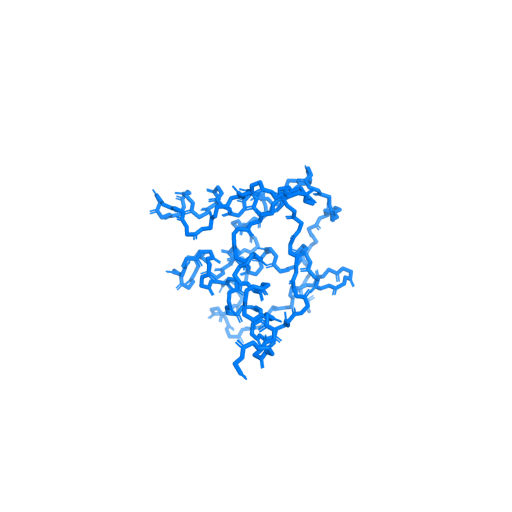TOM 701 N N . GLU A 1 90 ? 9.610 0.256 4.663 1.00 98.88 90 GLU A N 1
ATOM 702 C CA . GLU A 1 90 ? 9.920 1.154 5.776 1.00 98.88 90 GLU A CA 1
ATOM 703 C C . GLU A 1 90 ? 8.762 1.250 6.786 1.00 98.88 90 GLU A C 1
ATOM 705 O O . GLU A 1 90 ? 8.974 1.223 7.999 1.00 98.88 90 GLU A O 1
ATOM 710 N N . TYR A 1 91 ? 7.521 1.281 6.301 1.00 98.88 91 TYR A N 1
ATOM 711 C CA . TYR A 1 91 ? 6.343 1.283 7.163 1.00 98.88 91 TYR A CA 1
ATOM 712 C C . TYR A 1 91 ? 6.189 -0.017 7.967 1.00 98.88 91 TYR A C 1
ATOM 714 O O . TYR A 1 91 ? 5.906 0.031 9.162 1.00 98.88 91 TYR A O 1
ATOM 722 N N . GLU A 1 92 ? 6.441 -1.176 7.358 1.00 98.88 92 GLU A N 1
ATOM 723 C CA . GLU A 1 92 ? 6.471 -2.466 8.054 1.00 98.88 92 GLU A CA 1
ATOM 724 C C . GLU A 1 92 ? 7.533 -2.473 9.165 1.00 98.88 92 GLU A C 1
ATOM 726 O O . GLU A 1 92 ? 7.256 -2.887 10.293 1.00 98.88 92 GLU A O 1
ATOM 731 N N . ARG A 1 93 ? 8.726 -1.936 8.877 1.00 98.81 93 ARG A N 1
ATOM 732 C CA . ARG A 1 93 ? 9.816 -1.809 9.852 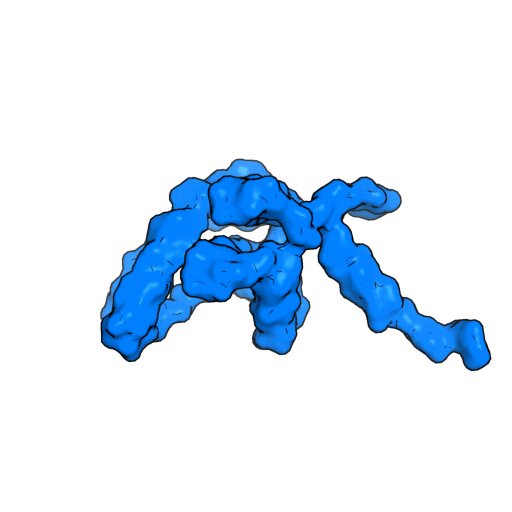1.00 98.81 93 ARG A CA 1
ATOM 733 C C . ARG A 1 93 ? 9.405 -0.927 11.028 1.00 98.81 93 ARG A C 1
ATOM 735 O O . ARG A 1 93 ? 9.660 -1.294 12.171 1.00 98.81 93 ARG A O 1
ATOM 742 N N . LYS A 1 94 ? 8.726 0.196 10.764 1.00 98.75 94 LYS A N 1
ATOM 743 C CA . LYS A 1 94 ? 8.160 1.081 11.798 1.00 98.75 94 LYS A CA 1
ATOM 744 C C . LYS A 1 94 ? 7.117 0.362 12.663 1.00 98.75 94 LYS A C 1
ATOM 746 O O . LYS A 1 94 ? 7.077 0.591 13.867 1.00 98.75 94 LYS A O 1
ATOM 751 N N . LEU A 1 95 ? 6.271 -0.485 12.071 1.00 98.69 95 LEU A N 1
ATOM 752 C CA . LEU A 1 95 ? 5.198 -1.182 12.790 1.00 98.69 95 LEU A CA 1
ATOM 753 C C . LEU A 1 95 ? 5.681 -2.388 13.605 1.00 98.69 95 LEU A C 1
ATOM 755 O O . LEU A 1 95 ? 5.129 -2.652 14.673 1.00 98.69 95 LEU A O 1
ATOM 759 N N . PHE A 1 96 ? 6.664 -3.136 13.097 1.00 98.69 96 PHE A N 1
ATOM 760 C CA . PHE A 1 96 ? 7.013 -4.460 13.625 1.00 98.69 96 PHE A CA 1
ATOM 761 C C . PHE A 1 96 ? 8.499 -4.650 13.951 1.00 98.69 96 PHE A C 1
ATOM 763 O O . PHE A 1 96 ? 8.881 -5.724 14.408 1.00 98.69 96 PHE A O 1
ATOM 770 N N . GLY A 1 97 ? 9.356 -3.663 13.678 1.00 98.56 97 GLY A N 1
ATOM 771 C CA . GLY A 1 97 ? 10.805 -3.753 13.896 1.00 98.56 97 GLY A CA 1
ATOM 772 C C . GLY A 1 97 ? 11.539 -4.711 12.949 1.00 98.56 97 GLY A C 1
ATOM 773 O O . GLY A 1 97 ? 12.730 -4.951 13.125 1.00 98.56 97 GLY A O 1
ATOM 774 N N . ARG A 1 98 ? 10.853 -5.269 11.944 1.00 97.94 98 ARG A N 1
ATOM 775 C CA . ARG A 1 98 ? 11.396 -6.240 10.983 1.00 97.94 98 ARG A CA 1
ATOM 776 C C . ARG A 1 98 ? 10.752 -6.084 9.612 1.00 97.94 98 ARG A C 1
ATOM 778 O O . ARG A 1 98 ? 9.678 -5.499 9.504 1.00 97.94 98 ARG A O 1
ATOM 785 N N . ASN A 1 99 ? 11.383 -6.668 8.593 1.00 98.69 99 ASN A N 1
ATOM 786 C CA . ASN A 1 99 ? 10.864 -6.682 7.230 1.00 98.69 99 ASN A CA 1
ATOM 787 C C . ASN A 1 99 ? 10.677 -8.092 6.675 1.00 98.69 99 ASN A C 1
ATOM 789 O O . ASN A 1 99 ? 11.570 -8.929 6.798 1.00 98.69 99 ASN A O 1
ATOM 793 N N . SER A 1 100 ? 9.534 -8.328 6.031 1.00 98.62 100 SER A N 1
ATOM 794 C CA . SER A 1 100 ? 9.207 -9.588 5.348 1.00 98.62 100 SER A CA 1
ATOM 795 C C . SER A 1 100 ? 9.476 -9.556 3.841 1.00 98.62 100 SER A C 1
ATOM 797 O O . SER A 1 100 ? 9.551 -10.613 3.215 1.00 98.62 100 SER A O 1
ATOM 799 N N . VAL A 1 101 ? 9.646 -8.362 3.266 1.00 98.38 101 VAL A N 1
ATOM 800 C CA . VAL A 1 101 ? 9.926 -8.132 1.841 1.00 98.38 101 VAL A CA 1
ATOM 801 C C . VAL A 1 101 ? 11.236 -7.366 1.700 1.00 98.38 101 VAL A C 1
ATOM 803 O O . VAL A 1 101 ? 11.512 -6.444 2.472 1.00 98.38 101 VAL A O 1
ATOM 806 N N . LYS A 1 102 ? 12.042 -7.726 0.699 1.00 97.69 102 LYS A N 1
ATOM 807 C CA . LYS A 1 102 ? 13.311 -7.051 0.381 1.00 97.69 102 LYS A CA 1
ATOM 808 C C . LYS A 1 102 ? 13.318 -6.580 -1.065 1.00 97.69 102 LYS A C 1
ATOM 810 O O . LYS A 1 102 ? 12.776 -7.244 -1.940 1.00 97.69 102 LYS A O 1
ATOM 815 N N . MET A 1 103 ? 13.974 -5.452 -1.326 1.00 97.69 103 MET A N 1
ATOM 816 C CA . MET A 1 103 ? 14.286 -5.044 -2.696 1.00 97.69 103 MET A CA 1
ATOM 817 C C . MET A 1 103 ? 15.530 -5.803 -3.166 1.00 97.69 103 MET A C 1
ATOM 819 O O . MET A 1 103 ? 16.556 -5.767 -2.490 1.00 97.69 103 MET A O 1
ATOM 823 N N . ILE A 1 104 ? 15.442 -6.472 -4.311 1.00 96.75 104 ILE A N 1
ATOM 824 C CA . ILE A 1 104 ? 16.517 -7.275 -4.902 1.00 96.75 104 ILE A CA 1
ATOM 825 C C . ILE A 1 104 ? 16.900 -6.736 -6.281 1.00 96.75 104 ILE A C 1
ATOM 827 O O . ILE A 1 104 ? 16.057 -6.225 -7.025 1.00 96.75 104 ILE A O 1
ATOM 831 N N . GLN A 1 105 ? 18.183 -6.848 -6.621 1.00 95.81 105 GLN A N 1
ATOM 832 C CA . GLN A 1 105 ? 18.700 -6.499 -7.941 1.00 95.81 105 GLN A CA 1
ATOM 833 C C . GLN A 1 105 ? 18.455 -7.654 -8.917 1.00 95.81 105 GLN A C 1
ATOM 835 O O . GLN A 1 105 ? 18.779 -8.800 -8.621 1.00 95.81 105 GLN A O 1
ATOM 840 N N . THR A 1 106 ? 17.928 -7.345 -10.100 1.00 92.19 106 THR A N 1
ATOM 841 C CA . THR A 1 106 ? 17.788 -8.297 -11.213 1.00 92.19 106 THR A CA 1
ATOM 842 C C . THR A 1 106 ? 18.380 -7.698 -12.494 1.00 92.19 106 THR A C 1
ATOM 844 O O . THR A 1 106 ? 18.605 -6.482 -12.536 1.00 92.19 106 THR A O 1
ATOM 847 N N . PRO A 1 107 ? 18.580 -8.490 -13.567 1.00 92.69 107 PRO A N 1
ATOM 848 C CA . PRO A 1 107 ? 18.994 -7.958 -14.870 1.00 92.69 107 PRO A CA 1
ATOM 849 C C . PRO A 1 107 ? 18.036 -6.905 -15.453 1.00 92.69 107 PRO A C 1
ATOM 851 O O . PRO A 1 107 ? 18.441 -6.088 -16.269 1.00 92.69 107 PRO A O 1
ATOM 854 N N . TYR A 1 108 ? 16.774 -6.893 -15.011 1.00 87.00 108 TYR A N 1
ATOM 855 C CA . TYR A 1 108 ? 15.728 -5.982 -15.491 1.00 87.00 108 TYR A CA 1
ATOM 856 C C . TYR A 1 108 ? 15.461 -4.811 -14.531 1.00 87.00 108 TYR A C 1
ATOM 858 O O . TYR A 1 108 ? 14.478 -4.087 -14.690 1.00 87.00 108 TYR A O 1
ATOM 866 N N . GLY A 1 109 ? 16.306 -4.644 -13.509 1.00 91.38 109 GLY A N 1
ATOM 867 C CA . GLY A 1 109 ? 16.190 -3.600 -12.493 1.00 91.38 109 GLY A CA 1
ATOM 868 C C . GLY A 1 109 ? 15.824 -4.116 -11.101 1.00 91.38 109 GLY A C 1
ATOM 869 O O . GLY A 1 109 ? 15.775 -5.321 -10.841 1.00 91.38 109 GLY A O 1
ATOM 870 N N . VAL A 1 110 ? 15.595 -3.173 -10.184 1.00 95.31 110 VAL A N 1
ATOM 871 C CA . VAL A 1 110 ? 15.321 -3.451 -8.766 1.00 95.31 110 VAL A CA 1
ATOM 872 C C . VAL A 1 110 ? 13.832 -3.713 -8.547 1.00 95.31 110 VAL A C 1
ATOM 874 O O . VAL A 1 110 ? 12.998 -2.850 -8.828 1.00 95.31 11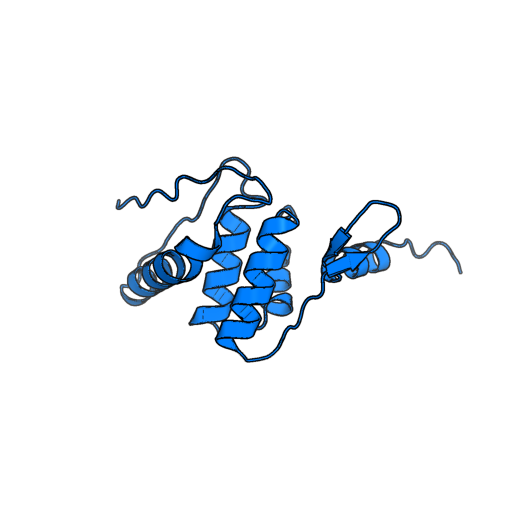0 VAL A O 1
ATOM 877 N N . ILE A 1 111 ? 13.497 -4.879 -7.998 1.00 95.94 111 ILE A N 1
ATOM 878 C CA . ILE A 1 111 ? 12.116 -5.312 -7.719 1.00 95.94 111 ILE A CA 1
ATOM 879 C C . ILE A 1 111 ? 11.997 -5.833 -6.280 1.00 95.94 111 ILE A C 1
ATOM 881 O O . ILE A 1 111 ? 13.014 -6.189 -5.690 1.00 95.94 111 ILE A O 1
ATOM 885 N N . PRO A 1 112 ? 10.797 -5.890 -5.682 1.00 97.12 112 PRO A N 1
ATOM 886 C CA . PRO A 1 112 ? 10.609 -6.625 -4.435 1.00 97.12 112 PRO A CA 1
ATOM 887 C C . PRO A 1 112 ? 10.739 -8.139 -4.682 1.00 97.12 112 PRO A C 1
ATOM 889 O O . PRO A 1 112 ? 10.275 -8.654 -5.702 1.00 97.12 112 PRO A O 1
ATOM 892 N N . ASP A 1 113 ? 11.328 -8.864 -3.737 1.00 96.25 113 ASP A N 1
ATOM 893 C CA . ASP A 1 113 ? 11.576 -10.309 -3.822 1.00 96.25 113 ASP A CA 1
ATOM 894 C C . ASP A 1 113 ? 10.296 -11.144 -3.999 1.00 96.25 113 ASP A C 1
ATOM 896 O O . ASP A 1 113 ? 10.321 -12.196 -4.639 1.00 96.25 113 ASP A O 1
ATOM 900 N N . VAL A 1 114 ? 9.145 -10.649 -3.536 1.00 94.94 114 VAL A N 1
ATOM 901 C CA . VAL A 1 114 ? 7.840 -11.286 -3.790 1.00 94.94 114 VAL A CA 1
ATOM 902 C C . VAL A 1 114 ? 7.512 -11.419 -5.284 1.00 94.94 114 VAL A C 1
ATOM 904 O O . VAL A 1 114 ? 6.856 -12.378 -5.672 1.00 94.94 114 VAL A O 1
ATOM 907 N N . TYR A 1 115 ? 8.011 -10.526 -6.149 1.00 92.69 115 TYR A N 1
ATOM 908 C CA . TYR A 1 115 ? 7.798 -10.634 -7.600 1.00 92.69 115 TYR A CA 1
ATOM 909 C C . TYR A 1 115 ? 8.696 -11.671 -8.265 1.00 92.69 115 TYR A C 1
ATOM 911 O O . TYR A 1 115 ? 8.351 -12.187 -9.325 1.00 92.69 115 TYR A O 1
ATOM 919 N N . GLU A 1 116 ? 9.843 -11.989 -7.673 1.00 85.75 116 GLU A N 1
ATOM 920 C CA . GLU A 1 116 ? 10.673 -13.084 -8.166 1.00 85.75 116 GLU A CA 1
ATOM 921 C C . GLU A 1 116 ? 10.037 -14.437 -7.839 1.00 85.75 116 GLU A C 1
ATOM 923 O O . GLU A 1 116 ? 9.988 -15.317 -8.700 1.00 85.75 116 GLU A O 1
ATOM 928 N N . ARG A 1 117 ? 9.486 -14.583 -6.628 1.00 75.94 117 ARG A N 1
ATOM 929 C CA . ARG A 1 117 ? 8.769 -15.797 -6.206 1.00 75.94 117 ARG A CA 1
ATOM 930 C C . ARG A 1 117 ? 7.594 -16.100 -7.136 1.00 75.94 117 ARG A C 1
ATOM 932 O O . ARG A 1 117 ? 7.461 -17.234 -7.587 1.00 75.94 117 ARG A O 1
ATOM 939 N N . ASP A 1 118 ? 6.827 -15.074 -7.509 1.00 71.69 118 ASP A N 1
ATOM 940 C CA . ASP A 1 118 ? 5.742 -15.201 -8.489 1.00 71.69 118 ASP A CA 1
ATOM 941 C C . ASP A 1 118 ? 6.248 -15.730 -9.845 1.00 71.69 118 ASP A C 1
ATOM 943 O O . ASP A 1 118 ? 5.603 -16.581 -10.450 1.00 71.69 118 ASP A O 1
ATOM 947 N N . ARG A 1 119 ? 7.421 -15.281 -10.323 1.00 67.94 119 ARG A N 1
ATOM 948 C CA . ARG A 1 119 ? 8.001 -15.765 -11.593 1.00 67.94 119 ARG A CA 1
ATOM 949 C C . ARG A 1 119 ? 8.467 -17.214 -11.513 1.00 67.94 119 ARG A C 1
ATOM 951 O O . ARG A 1 119 ? 8.273 -17.943 -12.478 1.00 67.94 119 ARG A O 1
ATOM 958 N N . ARG A 1 120 ? 9.061 -17.638 -10.392 1.00 62.25 120 ARG A N 1
ATOM 959 C CA . ARG A 1 120 ? 9.476 -19.040 -10.194 1.00 62.25 120 ARG A CA 1
ATOM 960 C C . ARG A 1 120 ? 8.272 -19.980 -10.153 1.00 62.25 120 ARG A C 1
ATOM 962 O O . ARG A 1 120 ? 8.335 -21.057 -10.726 1.00 62.25 120 ARG A O 1
ATOM 969 N N . ASN A 1 121 ? 7.161 -19.534 -9.571 1.00 57.25 121 ASN A N 1
ATOM 970 C CA . ASN A 1 121 ? 5.903 -20.286 -9.555 1.00 57.25 121 ASN A CA 1
ATOM 971 C C . ASN A 1 121 ? 5.192 -20.322 -10.923 1.00 57.25 121 ASN A C 1
ATOM 973 O O . ASN A 1 121 ? 4.278 -21.117 -11.113 1.00 57.25 121 ASN A O 1
ATOM 977 N N . LEU A 1 122 ? 5.598 -19.464 -11.866 1.00 55.69 122 LEU A N 1
ATOM 978 C CA . LEU A 1 122 ? 5.142 -19.457 -13.260 1.00 55.69 122 LEU A CA 1
ATOM 979 C C . LEU A 1 122 ? 6.120 -20.170 -14.209 1.00 55.69 122 LEU A C 1
ATOM 981 O O . LEU A 1 122 ? 5.862 -20.206 -15.413 1.00 55.69 122 LEU A O 1
ATOM 985 N N . ALA A 1 123 ? 7.236 -20.718 -13.708 1.00 48.19 123 ALA A N 1
ATOM 986 C CA . ALA A 1 123 ? 8.086 -21.583 -14.515 1.00 48.19 123 ALA A CA 1
ATOM 987 C C . ALA A 1 123 ? 7.268 -22.834 -14.889 1.00 48.19 123 ALA A C 1
ATOM 989 O O . ALA A 1 123 ? 6.785 -23.524 -13.989 1.00 48.19 123 ALA A O 1
ATOM 990 N N . PRO A 1 124 ? 7.052 -23.122 -16.185 1.00 44.50 124 PRO A N 1
ATOM 991 C CA . PRO A 1 124 ? 6.286 -24.289 -16.587 1.00 44.50 124 PRO A CA 1
ATOM 992 C C . PRO A 1 124 ? 6.995 -25.558 -16.115 1.00 44.50 124 PRO A C 1
ATOM 994 O O . PRO A 1 124 ? 8.212 -25.678 -16.261 1.00 44.50 124 PRO A O 1
ATOM 997 N N . TYR A 1 125 ? 6.224 -26.527 -15.627 1.00 47.00 125 TYR A N 1
ATOM 998 C CA . TYR A 1 125 ? 6.613 -27.935 -15.543 1.00 47.00 125 TYR A CA 1
ATOM 999 C C . TYR A 1 125 ? 6.841 -28.512 -16.957 1.00 47.00 125 TYR A C 1
ATOM 1001 O O . TYR A 1 125 ? 6.099 -29.377 -17.402 1.00 47.00 125 TYR A O 1
ATOM 1009 N N . TRP A 1 126 ? 7.834 -28.013 -17.694 1.00 49.19 126 TRP A N 1
ATOM 1010 C CA . TRP A 1 126 ? 8.257 -28.563 -18.987 1.00 49.19 126 TRP A CA 1
ATOM 1011 C C . TRP A 1 126 ? 9.729 -28.974 -18.958 1.00 49.19 126 TRP A C 1
ATOM 1013 O O . TRP A 1 126 ? 10.519 -28.589 -19.814 1.00 49.19 126 TRP A O 1
ATOM 1023 N N . GLY A 1 127 ? 10.105 -29.752 -17.943 1.00 50.31 127 GLY A N 1
ATOM 1024 C CA . GLY A 1 127 ? 11.484 -30.202 -17.754 1.00 50.31 127 GLY A CA 1
ATOM 1025 C C . GLY A 1 127 ? 11.653 -31.516 -16.989 1.00 50.31 127 GLY A C 1
ATOM 1026 O O . GLY A 1 127 ? 12.690 -31.683 -16.353 1.00 50.31 127 GLY A O 1
ATOM 1027 N N . LEU A 1 128 ? 10.663 -32.414 -17.037 1.00 41.81 128 LEU A N 1
ATOM 1028 C CA . LEU A 1 128 ? 10.815 -33.851 -16.774 1.00 41.81 128 LEU A CA 1
ATOM 1029 C C . LEU A 1 128 ? 10.082 -34.623 -17.871 1.00 41.81 128 LEU A C 1
ATOM 1031 O O . LEU A 1 128 ? 8.926 -34.233 -18.154 1.00 41.81 128 LEU A O 1
#

Secondary structure (DSSP, 8-state):
---------S-TTS-GGGGHHHHHHHHHHHHHTT-------SSSSSHHHHHHHHHHHHHH---HHHHHHHHHHH-TT----HHHHHHHHHHHHHHHSS-S--EEEETTEEEEHHHHHHHHHTS-S---

Radius of gyration: 15.46 Å; chains: 1; bounding box: 40×48×33 Å

InterPro domains:
  IPR000340 Dual specificity phosphatase, catalytic domain [PF00782] (2-94)
  IPR000387 Tyrosine-specific protein phosphatases domain [PS50056] (18-76)
  IPR016130 Protein-tyrosine phosphatase, active site [PS00383] (39-49)
  IPR020420 Atypical dual specificity phosphatase, subfamily B [PR01910] (3-12)
  IPR020420 Atypical dual specificity phosphatase, subfamily B [PR01910] (19-33)
  IPR020422 Dual specificity protein phosphatase domain [PS50054] (1-97)
  IPR020422 Dual specificity protein phosphatase domain [SM00195] (1-94)
  IPR029021 Protein-tyrosine phosphatase-like [G3DSA:3.90.190.10] (1-125)
  IPR029021 Protein-tyrosine phosphatase-like [SSF52799] (2-100)

pLDDT: mean 93.5, std 12.76, range [41.81, 98.94]

Sequence (128 aa):
MEYVKVPLADMPHSPISLYFDSVADKIHSVGRKRGAVLVHCAAGVSRSASLCLAYLMKYHRVSLAE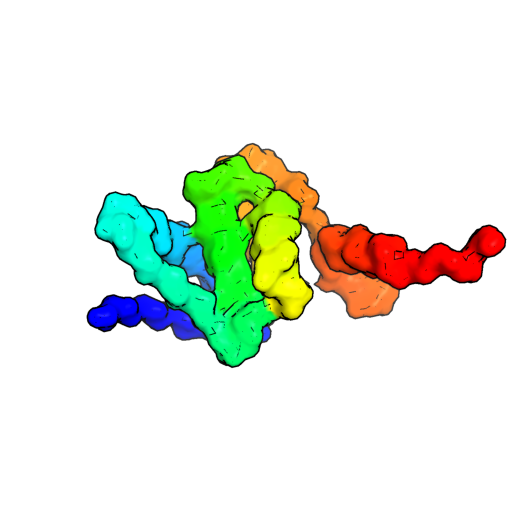AHAWVKARRPVIRPNGGFWRQLIEYERKLFGRNSVKMIQTPYGVIPDVYERDRRNLAPYWGL